Protein AF-W7M781-F1 (afdb_monomer)

Secondary structure (DSSP, 8-state):
-------GGG--S-HHHHHHHHHHHHHHHHHHHHHHHHHHHHHHHS-HHHHHHHHHHHHTT--HHHHHHHHHTSHHHHHHHHHHHHHHT-

Organism: Gibberella moniliformis (strain M3125 / FGSC 7600) (NCBI:txid334819)

Sequence (90 aa):
MNYQHVDIDDLDVPIEVAIAELVEGINNAEREIAMSLSITDFMYAAKWDDAIAILGLIRAGHSKEAVYHASKDMPDGLAHYQLLEAETCR

Foldseek 3Di:
DDDDDDDPVPDPDPPVVVVVVVVVVVVVVVVLVVLVVLLVVLLVQDDPVLVVVLVVCVVVVHDSVVSSVSSCPDPRSVVVVVVVVVVVVD

Structure (mmCIF, N/CA/C/O backbone):
data_AF-W7M781-F1
#
_entry.id   AF-W7M781-F1
#
loop_
_atom_site.group_PDB
_atom_site.id
_atom_site.type_symbol
_atom_site.label_atom_id
_atom_site.label_alt_id
_atom_site.label_comp_id
_atom_site.label_asym_id
_atom_site.label_entity_id
_atom_site.label_seq_id
_atom_site.pdbx_PDB_ins_code
_atom_site.Cartn_x
_atom_site.Cartn_y
_atom_site.Cartn_z
_atom_site.occupancy
_atom_site.B_iso_or_equiv
_atom_site.auth_seq_id
_atom_site.auth_comp_id
_atom_site.auth_asym_id
_atom_site.auth_atom_id
_atom_site.pdbx_PDB_model_num
ATOM 1 N N . MET A 1 1 ? -16.011 13.777 2.817 1.00 40.88 1 MET A N 1
ATOM 2 C CA . MET A 1 1 ? -16.489 12.693 3.696 1.00 40.88 1 MET A CA 1
ATOM 3 C C . MET A 1 1 ? -17.414 13.322 4.721 1.00 40.88 1 MET A C 1
ATOM 5 O O . MET A 1 1 ? -17.000 14.290 5.344 1.00 40.88 1 MET A O 1
ATOM 9 N N . ASN A 1 2 ? -18.653 12.845 4.834 1.00 36.50 2 ASN A N 1
ATOM 10 C CA . ASN A 1 2 ? -19.546 13.223 5.929 1.00 36.50 2 ASN A CA 1
ATOM 11 C C . ASN A 1 2 ? -19.263 12.264 7.082 1.00 36.50 2 ASN A C 1
ATOM 13 O O . ASN A 1 2 ? -19.569 11.082 6.965 1.0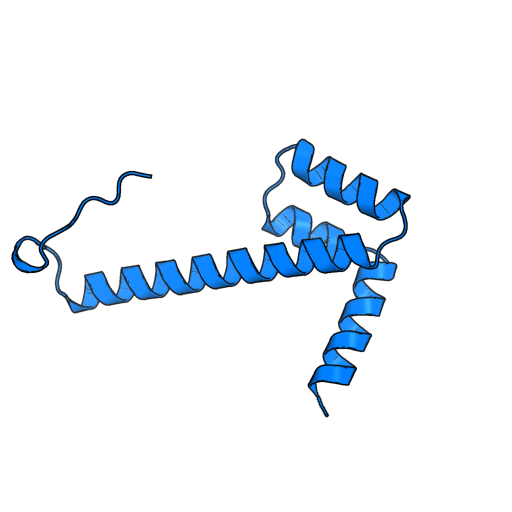0 36.50 2 ASN A O 1
ATOM 17 N N . TYR A 1 3 ? -18.657 12.757 8.156 1.00 45.62 3 TYR A N 1
ATOM 18 C CA . TYR A 1 3 ? -18.571 12.001 9.398 1.00 45.62 3 TYR A CA 1
ATOM 19 C C . TYR A 1 3 ? -19.900 12.189 10.130 1.00 45.62 3 TYR A C 1
ATOM 21 O O . TYR A 1 3 ? -20.202 13.290 10.588 1.00 45.62 3 TYR A O 1
ATOM 29 N N . GLN A 1 4 ? -20.733 11.146 10.163 1.00 60.56 4 GLN A N 1
ATOM 30 C CA . GLN A 1 4 ? -21.895 11.138 11.045 1.00 60.56 4 GLN A CA 1
ATOM 31 C C . GLN A 1 4 ? -21.393 11.045 12.483 1.00 60.56 4 GLN A C 1
ATOM 33 O O . GLN A 1 4 ? -20.655 10.126 12.831 1.00 60.56 4 GLN A O 1
ATOM 38 N N . HIS A 1 5 ? -21.778 12.025 13.294 1.00 54.62 5 HIS A N 1
ATOM 39 C CA . HIS A 1 5 ? -21.608 11.963 14.735 1.00 54.62 5 HIS A CA 1
ATOM 40 C C . HIS A 1 5 ? -22.569 10.886 15.246 1.00 54.62 5 HIS A C 1
ATOM 42 O O . HIS A 1 5 ? -23.777 11.009 15.052 1.00 54.62 5 HIS A O 1
ATOM 48 N N . VAL A 1 6 ? -22.029 9.809 15.810 1.00 59.91 6 VAL A N 1
ATOM 49 C CA . VAL A 1 6 ? -22.816 8.772 16.480 1.00 59.91 6 VAL A CA 1
ATOM 50 C C . VAL A 1 6 ? -22.688 9.042 17.972 1.00 59.91 6 VAL A C 1
ATOM 52 O O . VAL A 1 6 ? -21.567 9.083 18.485 1.00 59.91 6 VAL A O 1
ATOM 55 N N . ASP A 1 7 ? -23.810 9.298 18.639 1.00 63.34 7 ASP A N 1
ATOM 56 C CA . ASP A 1 7 ? -23.845 9.396 20.095 1.00 63.34 7 ASP A CA 1
ATOM 57 C C . ASP A 1 7 ? -23.683 7.989 20.683 1.00 63.34 7 ASP A C 1
ATOM 59 O O . ASP A 1 7 ? -24.347 7.040 20.269 1.00 63.34 7 ASP A O 1
ATOM 63 N N . ILE A 1 8 ? -22.749 7.844 21.627 1.00 59.94 8 ILE A N 1
ATOM 64 C CA . ILE A 1 8 ? -22.380 6.547 22.224 1.00 59.94 8 ILE A CA 1
ATOM 65 C C . ILE A 1 8 ? -23.575 5.914 22.959 1.00 59.94 8 ILE A C 1
ATOM 67 O O . ILE A 1 8 ? -23.662 4.692 23.049 1.00 59.94 8 ILE A O 1
ATOM 71 N N . ASP A 1 9 ? -24.514 6.743 23.420 1.00 63.94 9 ASP A N 1
ATOM 72 C CA . ASP A 1 9 ? -25.722 6.331 24.138 1.00 63.94 9 ASP A CA 1
ATOM 73 C C . ASP A 1 9 ? -26.775 5.647 23.235 1.00 63.94 9 ASP A C 1
ATOM 75 O O . ASP A 1 9 ? -27.671 4.984 23.755 1.00 63.94 9 ASP A O 1
ATOM 79 N N . ASP A 1 10 ? -26.643 5.749 21.903 1.00 65.56 10 ASP A N 1
ATOM 80 C CA . ASP A 1 10 ? -27.539 5.130 20.907 1.00 65.56 10 ASP A CA 1
ATOM 81 C C . ASP A 1 10 ? -26.971 3.821 20.308 1.00 65.56 10 ASP A C 1
ATOM 83 O O . ASP A 1 10 ? -27.543 3.242 19.378 1.00 65.56 10 ASP A O 1
ATOM 87 N N . LEU A 1 11 ? -25.826 3.336 20.805 1.00 60.75 11 LEU A N 1
ATOM 88 C CA . LEU A 1 11 ? -25.225 2.084 20.345 1.00 60.75 11 LEU A CA 1
ATOM 89 C C . LEU A 1 11 ? -25.942 0.878 20.969 1.00 60.75 11 LEU A C 1
ATOM 91 O O . LEU A 1 11 ? -25.721 0.531 22.125 1.00 60.75 11 LEU A O 1
ATOM 95 N N . ASP A 1 12 ? -26.709 0.150 20.155 1.00 71.44 12 ASP A N 1
ATOM 96 C CA . ASP A 1 12 ? -27.273 -1.179 20.479 1.00 71.44 12 ASP A CA 1
ATOM 97 C C . ASP A 1 12 ? -26.196 -2.296 20.553 1.00 71.44 12 ASP A C 1
ATOM 99 O O . ASP A 1 12 ? -26.491 -3.494 20.556 1.00 71.44 12 ASP A O 1
ATOM 103 N N . VAL A 1 13 ? -24.918 -1.911 20.587 1.00 69.56 13 VAL A N 1
ATOM 104 C CA . VAL A 1 13 ? -23.743 -2.783 20.547 1.00 69.56 13 VAL A CA 1
ATOM 105 C C . VAL A 1 13 ? -22.959 -2.589 21.848 1.00 69.56 13 VAL A C 1
ATOM 107 O O . VAL A 1 13 ? -22.687 -1.445 22.214 1.00 69.56 13 VAL A O 1
ATOM 110 N N . PRO A 1 14 ? -22.561 -3.669 22.553 1.00 86.00 14 PRO A N 1
ATOM 111 C CA . PRO A 1 14 ? -21.727 -3.548 23.745 1.00 86.00 14 PRO A CA 1
ATOM 112 C C . PRO A 1 14 ? -20.480 -2.706 23.456 1.00 86.00 14 PRO A C 1
ATOM 114 O O . PRO A 1 14 ? -19.827 -2.902 22.428 1.00 86.00 14 PRO A O 1
ATOM 117 N N . ILE A 1 15 ? -20.135 -1.788 24.361 1.00 83.06 15 ILE A N 1
ATOM 118 C CA . ILE A 1 15 ? -19.014 -0.848 24.190 1.00 83.06 15 ILE A CA 1
ATOM 119 C C . ILE A 1 15 ? -17.715 -1.594 23.853 1.00 83.06 15 ILE A C 1
ATOM 121 O O . ILE A 1 15 ? -16.933 -1.137 23.024 1.00 83.06 15 ILE A O 1
ATOM 125 N N . GLU A 1 16 ? -17.498 -2.773 24.437 1.00 86.00 16 GLU A N 1
ATOM 126 C CA . GLU A 1 16 ? -16.332 -3.614 24.167 1.00 86.00 16 GLU A CA 1
ATOM 127 C C . GLU A 1 16 ? -16.260 -4.073 22.705 1.00 86.00 16 GLU A C 1
ATOM 129 O O . GLU A 1 16 ? -15.174 -4.121 22.128 1.00 86.00 16 GLU A O 1
ATOM 134 N N . VAL A 1 17 ? -17.407 -4.387 22.096 1.00 85.50 17 VAL A N 1
ATOM 135 C CA . VAL A 1 17 ? -17.497 -4.796 20.688 1.00 85.50 17 VAL A CA 1
ATOM 136 C C . VAL A 1 17 ? -17.222 -3.597 19.782 1.00 85.50 17 VAL A C 1
ATOM 138 O O . VAL A 1 17 ? -16.403 -3.704 18.874 1.00 85.50 17 VAL A O 1
ATOM 141 N N . ALA A 1 18 ? -17.804 -2.433 20.085 1.00 86.31 18 ALA A N 1
ATOM 142 C CA . ALA A 1 18 ? -17.544 -1.202 19.336 1.00 86.31 18 ALA A CA 1
ATOM 143 C C . ALA A 1 18 ? -16.061 -0.778 19.399 1.00 86.31 18 ALA A C 1
ATOM 145 O O . ALA A 1 18 ? -15.478 -0.365 18.395 1.00 86.31 18 ALA A O 1
ATOM 146 N N . ILE A 1 19 ? -15.415 -0.920 20.564 1.00 90.06 19 ILE A N 1
ATOM 147 C CA . ILE A 1 19 ? -13.974 -0.667 20.720 1.00 90.06 19 ILE A CA 1
ATOM 148 C C . ILE A 1 19 ? -13.152 -1.664 19.897 1.00 90.06 19 ILE A C 1
ATOM 150 O O . ILE A 1 19 ? -12.187 -1.257 19.252 1.00 90.06 19 ILE A O 1
ATOM 154 N N . ALA A 1 20 ? -13.510 -2.951 19.898 1.00 90.62 20 ALA A N 1
ATOM 155 C CA . ALA A 1 20 ? -12.789 -3.966 19.132 1.00 90.62 20 ALA A CA 1
ATOM 156 C C . ALA A 1 20 ? -12.836 -3.689 17.618 1.00 90.62 20 ALA A C 1
ATOM 158 O O . ALA A 1 20 ? -11.793 -3.731 16.965 1.00 90.62 20 ALA A O 1
ATOM 159 N N . GLU A 1 21 ? -14.006 -3.331 17.082 1.00 91.56 21 GLU A N 1
ATOM 160 C CA . GLU A 1 21 ? -14.172 -2.946 15.673 1.00 91.56 21 GLU A CA 1
ATOM 161 C C . GLU A 1 21 ? -13.355 -1.694 15.322 1.00 91.56 21 GLU A C 1
ATOM 163 O O . GLU A 1 21 ? -12.701 -1.642 14.277 1.00 91.56 21 GLU A O 1
ATOM 168 N N . LEU A 1 22 ? -13.329 -0.695 16.213 1.00 92.88 22 LEU A N 1
ATOM 169 C CA . LEU A 1 22 ? -12.510 0.502 16.024 1.00 92.88 22 LEU A CA 1
ATOM 170 C C . LEU A 1 22 ? -11.014 0.166 15.988 1.00 92.88 22 LEU A C 1
ATOM 172 O O . LEU A 1 22 ? -10.296 0.657 15.118 1.00 92.88 22 LEU A O 1
ATOM 176 N N . VAL A 1 23 ? -10.539 -0.672 16.912 1.00 94.94 23 VAL A N 1
ATOM 177 C CA . VAL A 1 23 ? -9.137 -1.112 16.959 1.00 94.94 23 VAL A CA 1
ATOM 178 C C . VAL A 1 23 ? -8.765 -1.881 15.691 1.00 94.94 23 VAL A C 1
ATOM 180 O O . VAL A 1 23 ? -7.704 -1.635 15.120 1.00 94.94 23 VAL A O 1
ATOM 183 N N . GLU A 1 24 ? -9.632 -2.770 15.206 1.00 95.44 24 GLU A N 1
ATOM 184 C CA . GLU A 1 24 ? -9.417 -3.470 13.937 1.00 95.44 24 GLU A CA 1
ATOM 185 C C . GLU A 1 24 ? -9.345 -2.493 12.755 1.00 95.44 24 GLU A C 1
ATOM 187 O O . GLU A 1 24 ? -8.437 -2.586 11.925 1.00 95.44 24 GLU A O 1
ATOM 192 N N . GLY A 1 25 ? -10.250 -1.512 12.705 1.00 95.31 25 GLY A N 1
ATOM 193 C CA . GLY A 1 25 ? -10.240 -0.456 11.696 1.00 95.31 25 GLY A CA 1
ATOM 194 C C . GLY A 1 25 ? -8.945 0.363 11.704 1.00 95.31 25 GLY A C 1
ATOM 195 O O . GLY A 1 25 ? -8.374 0.612 10.640 1.00 95.31 25 GLY A O 1
ATOM 196 N N . ILE A 1 26 ? -8.448 0.729 12.890 1.00 95.88 26 ILE A N 1
ATOM 197 C CA . ILE A 1 26 ? -7.171 1.439 13.057 1.00 95.88 26 ILE A CA 1
ATOM 198 C C . ILE A 1 26 ? -6.011 0.572 12.561 1.00 95.88 26 ILE A C 1
ATOM 200 O O . ILE A 1 26 ? -5.243 1.032 11.722 1.00 95.88 26 ILE A O 1
ATOM 204 N N . ASN A 1 27 ? -5.926 -0.691 12.987 1.00 95.75 27 ASN A N 1
ATOM 205 C CA . ASN A 1 27 ? -4.863 -1.606 12.557 1.00 95.75 27 ASN A CA 1
ATOM 206 C C . ASN A 1 27 ? -4.850 -1.798 11.029 1.00 95.75 27 ASN A C 1
ATOM 208 O O . ASN A 1 27 ? -3.790 -1.832 10.399 1.00 95.75 27 ASN A O 1
ATOM 212 N N . ASN A 1 28 ? -6.030 -1.900 10.409 1.00 94.69 28 ASN A N 1
ATOM 213 C CA . ASN A 1 28 ? -6.153 -1.999 8.956 1.00 94.69 28 ASN A CA 1
ATOM 214 C C . ASN A 1 28 ? -5.690 -0.712 8.258 1.00 94.69 28 ASN A C 1
ATOM 216 O O . ASN A 1 28 ? -4.939 -0.783 7.282 1.00 94.69 28 ASN A O 1
ATOM 220 N N . ALA A 1 29 ? -6.075 0.459 8.776 1.00 94.19 29 ALA A N 1
ATOM 221 C CA . ALA A 1 29 ? -5.632 1.746 8.249 1.00 94.19 29 ALA A CA 1
ATOM 222 C C . ALA A 1 29 ? -4.112 1.936 8.387 1.00 94.19 29 ALA A C 1
ATOM 224 O O . ALA A 1 29 ? -3.458 2.358 7.434 1.00 94.19 29 ALA A O 1
ATOM 225 N N . GLU A 1 30 ? -3.532 1.572 9.532 1.00 96.00 30 GLU A N 1
ATOM 226 C CA . GLU A 1 30 ? -2.085 1.605 9.761 1.00 96.00 30 GLU A CA 1
ATOM 227 C C . GLU A 1 30 ? -1.342 0.723 8.754 1.00 96.00 30 GLU A C 1
ATOM 229 O O . GLU A 1 30 ? -0.391 1.178 8.114 1.00 96.00 30 GLU A O 1
ATOM 234 N N . ARG A 1 31 ? -1.818 -0.510 8.533 1.00 94.56 31 ARG A N 1
ATOM 235 C CA . ARG A 1 31 ? -1.249 -1.423 7.533 1.00 94.56 31 ARG A CA 1
ATOM 236 C C . ARG A 1 31 ? -1.311 -0.830 6.127 1.00 94.56 31 ARG A C 1
ATOM 238 O O . ARG A 1 31 ? -0.341 -0.892 5.372 1.00 94.56 31 ARG A O 1
ATOM 245 N N . GLU A 1 32 ? -2.446 -0.243 5.765 1.00 94.44 32 GLU A N 1
ATOM 246 C CA . GLU A 1 32 ? -2.627 0.408 4.471 1.00 94.44 32 GLU A CA 1
ATOM 247 C C . GLU A 1 32 ? -1.717 1.626 4.271 1.00 94.44 32 GLU A C 1
ATOM 249 O O . GLU A 1 32 ? -1.210 1.845 3.164 1.00 94.44 32 GLU A O 1
ATOM 254 N N . ILE A 1 33 ? -1.509 2.426 5.316 1.00 94.12 33 ILE A N 1
ATOM 255 C CA . ILE A 1 33 ? -0.597 3.572 5.286 1.00 94.12 33 ILE A CA 1
ATOM 256 C C . ILE A 1 33 ? 0.838 3.073 5.126 1.00 94.12 33 ILE A C 1
ATOM 258 O O . ILE A 1 33 ? 1.543 3.546 4.236 1.00 94.12 33 ILE A O 1
ATOM 262 N N . ALA A 1 34 ? 1.242 2.069 5.906 1.00 92.81 34 ALA A N 1
ATOM 263 C CA . ALA A 1 34 ? 2.579 1.490 5.843 1.00 92.81 34 ALA A CA 1
ATOM 264 C C . ALA A 1 34 ? 2.914 0.971 4.434 1.00 92.81 34 ALA A C 1
ATOM 266 O O . ALA A 1 34 ? 3.976 1.288 3.896 1.00 92.81 34 ALA A O 1
ATOM 267 N N . MET A 1 35 ? 1.992 0.251 3.784 1.00 93.75 35 MET A N 1
ATOM 268 C CA . MET A 1 35 ? 2.181 -0.193 2.395 1.00 93.75 35 MET A CA 1
ATOM 269 C C . MET A 1 35 ? 2.280 0.974 1.409 1.00 93.75 35 MET A C 1
ATOM 271 O O . MET A 1 35 ? 3.079 0.922 0.479 1.00 93.75 35 MET A O 1
ATOM 275 N N . SER A 1 36 ? 1.496 2.037 1.602 1.00 93.75 36 SER A N 1
ATOM 276 C CA . SER A 1 36 ? 1.532 3.209 0.713 1.00 93.75 36 SER A CA 1
ATOM 277 C C . SER A 1 36 ? 2.865 3.956 0.815 1.00 93.75 36 SER A C 1
ATOM 279 O O . SER A 1 36 ? 3.430 4.351 -0.206 1.00 93.75 36 SER A O 1
ATOM 281 N N . LEU A 1 37 ? 3.388 4.107 2.036 1.00 92.44 37 LEU A N 1
ATOM 282 C CA . LEU A 1 37 ? 4.715 4.679 2.277 1.00 92.44 37 LEU A CA 1
ATOM 283 C C . LEU A 1 37 ? 5.796 3.821 1.621 1.00 92.44 37 LEU A C 1
ATOM 285 O O . LEU A 1 37 ? 6.575 4.321 0.823 1.00 92.44 37 LEU A O 1
ATOM 289 N N . SER A 1 38 ? 5.730 2.509 1.829 1.00 91.50 38 SER A N 1
ATOM 290 C CA . SER A 1 38 ? 6.649 1.544 1.224 1.00 91.50 38 SER A CA 1
ATOM 291 C C . SER A 1 38 ? 6.683 1.624 -0.307 1.00 91.50 38 SER A C 1
ATOM 293 O O . SER A 1 38 ? 7.749 1.661 -0.911 1.00 91.50 38 SER A O 1
ATOM 295 N N . ILE A 1 39 ? 5.514 1.684 -0.957 1.00 91.69 39 ILE A N 1
ATOM 296 C CA . ILE A 1 39 ? 5.407 1.857 -2.417 1.00 91.69 39 ILE A CA 1
ATOM 297 C C . ILE A 1 39 ? 6.056 3.169 -2.861 1.00 91.69 39 ILE A C 1
ATOM 299 O O . ILE A 1 39 ? 6.728 3.202 -3.890 1.00 91.69 39 ILE A O 1
ATOM 303 N N . THR A 1 40 ? 5.877 4.234 -2.081 1.00 90.62 40 THR A N 1
ATOM 304 C CA . THR A 1 40 ? 6.489 5.538 -2.359 1.00 90.62 40 THR A CA 1
ATOM 305 C C . THR A 1 40 ? 8.011 5.464 -2.252 1.00 90.62 40 THR A C 1
ATOM 307 O O . THR A 1 40 ? 8.699 5.945 -3.150 1.00 90.62 40 THR A O 1
ATOM 310 N N . ASP A 1 41 ? 8.536 4.800 -1.223 1.00 87.81 41 ASP A N 1
ATOM 311 C CA . ASP A 1 41 ? 9.975 4.605 -1.031 1.00 87.81 41 ASP A CA 1
ATOM 312 C C . ASP A 1 41 ? 10.579 3.756 -2.155 1.00 87.81 41 ASP A C 1
ATOM 314 O O . ASP A 1 41 ? 11.623 4.108 -2.707 1.00 87.81 41 ASP A O 1
ATOM 318 N N . PHE A 1 42 ? 9.886 2.691 -2.579 1.00 88.25 42 PHE A N 1
ATOM 319 C CA . PHE A 1 42 ? 10.281 1.907 -3.749 1.00 88.25 42 PHE A CA 1
ATOM 320 C C . PHE A 1 42 ? 10.355 2.772 -5.004 1.00 88.25 42 PHE A C 1
ATOM 322 O O . PHE A 1 42 ? 11.351 2.722 -5.714 1.00 88.25 42 PHE A O 1
ATOM 329 N N . MET A 1 43 ? 9.340 3.596 -5.269 1.00 88.19 43 MET A N 1
ATOM 330 C CA . MET A 1 43 ? 9.342 4.492 -6.427 1.00 88.19 43 MET A CA 1
ATOM 331 C C . MET A 1 43 ? 10.450 5.547 -6.359 1.00 88.19 43 MET A C 1
ATOM 333 O O . MET A 1 43 ? 11.000 5.907 -7.396 1.00 88.19 43 MET A O 1
ATOM 337 N N . TYR A 1 44 ? 10.764 6.050 -5.164 1.00 86.12 44 TYR A N 1
ATOM 338 C CA . TYR A 1 44 ? 11.821 7.037 -4.965 1.00 86.12 44 TYR A CA 1
ATOM 339 C C . TYR A 1 44 ? 13.214 6.439 -5.196 1.00 86.12 44 TYR A C 1
ATOM 341 O O . TYR A 1 44 ? 14.070 7.087 -5.797 1.00 86.12 44 TYR A O 1
ATOM 349 N N . ALA A 1 45 ? 13.436 5.204 -4.741 1.00 83.75 45 ALA A N 1
ATOM 350 C CA . ALA A 1 45 ? 14.714 4.510 -4.883 1.00 83.75 45 ALA A CA 1
ATOM 351 C C . ALA A 1 45 ? 14.888 3.814 -6.248 1.00 83.75 45 ALA A C 1
ATOM 353 O O . ALA A 1 45 ? 16.013 3.501 -6.642 1.00 83.75 45 ALA A O 1
ATOM 354 N N . ALA A 1 46 ? 13.792 3.553 -6.962 1.00 84.19 46 ALA A N 1
ATOM 355 C CA . ALA A 1 46 ? 13.780 2.817 -8.219 1.00 84.19 46 ALA A CA 1
ATOM 356 C C . ALA A 1 46 ? 14.436 3.575 -9.382 1.00 84.19 46 ALA A C 1
ATOM 358 O O . ALA A 1 46 ? 14.392 4.804 -9.490 1.00 84.19 46 ALA A O 1
ATOM 359 N N . LYS A 1 47 ? 14.962 2.809 -10.346 1.00 86.38 47 LYS A N 1
ATOM 360 C CA . LYS A 1 47 ? 15.229 3.334 -11.689 1.00 86.38 47 LYS A CA 1
ATOM 361 C C . LYS A 1 47 ? 13.923 3.783 -12.345 1.00 86.38 47 LYS A C 1
ATOM 363 O O . LYS A 1 47 ? 12.843 3.282 -12.040 1.00 86.38 47 LYS A O 1
ATOM 368 N N . TRP A 1 48 ? 14.042 4.697 -13.305 1.00 86.81 48 TRP A N 1
ATOM 369 C CA . TRP A 1 48 ? 12.891 5.285 -13.992 1.00 86.81 48 TRP A CA 1
ATOM 370 C C . TRP A 1 48 ? 11.921 4.239 -14.566 1.00 86.81 48 TRP A C 1
ATOM 372 O O . TRP A 1 48 ? 10.717 4.360 -14.364 1.00 86.81 48 TRP A O 1
ATOM 382 N N . ASP A 1 49 ? 12.428 3.190 -15.219 1.00 88.38 49 ASP A N 1
ATOM 383 C CA . ASP A 1 49 ? 11.584 2.156 -15.835 1.00 88.38 49 ASP A CA 1
ATOM 384 C C . ASP A 1 49 ? 10.778 1.355 -14.797 1.00 88.38 49 ASP A C 1
ATOM 386 O O . ASP A 1 49 ? 9.596 1.075 -15.012 1.00 88.38 49 ASP A O 1
ATOM 390 N N . ASP A 1 50 ? 11.376 1.065 -13.641 1.00 89.31 50 ASP A N 1
ATOM 391 C CA . ASP A 1 50 ? 10.719 0.362 -12.536 1.00 89.31 50 ASP A CA 1
ATOM 392 C C . ASP A 1 50 ? 9.649 1.253 -11.885 1.00 89.31 50 ASP A C 1
ATOM 394 O O . ASP A 1 50 ? 8.518 0.817 -11.666 1.00 89.31 50 ASP A O 1
ATOM 398 N N . ALA A 1 51 ? 9.941 2.541 -11.673 1.00 89.94 51 ALA A N 1
ATOM 399 C CA . ALA A 1 51 ? 8.953 3.502 -11.179 1.00 89.94 51 ALA A CA 1
ATOM 400 C C . ALA A 1 51 ? 7.752 3.641 -12.137 1.00 89.94 51 ALA A C 1
ATOM 402 O O . ALA A 1 51 ? 6.600 3.716 -11.697 1.00 89.94 51 ALA A O 1
ATOM 403 N N . ILE A 1 52 ? 7.998 3.624 -13.452 1.00 93.38 52 ILE A N 1
ATOM 404 C CA . ILE A 1 52 ? 6.942 3.616 -14.472 1.00 93.38 52 ILE A CA 1
ATOM 405 C C . ILE A 1 52 ? 6.128 2.318 -14.423 1.00 93.38 52 ILE A C 1
ATOM 407 O O . ILE A 1 52 ? 4.902 2.374 -14.546 1.00 93.38 52 ILE A O 1
ATOM 411 N N . ALA A 1 53 ? 6.760 1.164 -14.196 1.00 92.19 53 ALA A N 1
ATOM 412 C CA . ALA A 1 53 ? 6.054 -0.105 -14.032 1.00 92.19 53 ALA A CA 1
ATOM 413 C C . ALA A 1 53 ? 5.131 -0.090 -12.799 1.00 92.19 53 ALA A C 1
ATOM 415 O O . ALA A 1 53 ? 3.960 -0.462 -12.910 1.00 92.19 53 ALA A O 1
ATOM 416 N N . ILE A 1 54 ? 5.609 0.423 -11.659 1.00 93.00 54 ILE A N 1
ATOM 417 C CA . ILE A 1 54 ? 4.807 0.585 -10.433 1.00 93.00 54 ILE A CA 1
ATOM 418 C C . ILE A 1 54 ? 3.599 1.497 -10.695 1.00 93.00 54 ILE A C 1
ATOM 420 O O . ILE A 1 54 ? 2.461 1.136 -10.381 1.00 93.00 54 ILE A O 1
ATOM 424 N N . LEU A 1 55 ? 3.811 2.649 -11.340 1.00 95.00 55 LEU A N 1
ATOM 425 C CA . LEU A 1 55 ? 2.725 3.551 -11.745 1.00 95.00 55 LEU A CA 1
ATOM 426 C C . LEU A 1 55 ? 1.727 2.876 -12.693 1.00 95.00 55 LEU A C 1
ATOM 428 O O . LEU A 1 55 ? 0.524 3.133 -12.607 1.00 95.00 55 LEU A O 1
ATOM 432 N N . GLY A 1 56 ? 2.207 2.001 -13.578 1.00 96.38 56 GLY A N 1
ATOM 433 C CA . GLY A 1 56 ? 1.377 1.180 -14.452 1.00 96.38 56 GLY A CA 1
ATOM 434 C C . GLY A 1 56 ? 0.418 0.284 -13.668 1.00 96.38 56 GLY A C 1
ATOM 435 O O . GLY A 1 56 ? -0.772 0.253 -13.982 1.00 96.38 56 GLY A O 1
ATOM 436 N N . LEU A 1 57 ? 0.901 -0.372 -12.608 1.00 95.69 57 LEU A N 1
ATOM 437 C CA . LEU A 1 57 ? 0.072 -1.225 -11.749 1.00 95.69 57 LEU A CA 1
ATOM 438 C C . LEU A 1 57 ? -0.994 -0.413 -10.999 1.00 95.69 57 LEU A C 1
ATOM 440 O O . LEU A 1 57 ? -2.164 -0.801 -10.965 1.00 95.69 57 LEU A O 1
ATOM 444 N N . ILE A 1 58 ? -0.612 0.747 -10.458 1.00 95.44 58 ILE A N 1
ATOM 445 C CA . ILE A 1 58 ? -1.542 1.664 -9.781 1.00 95.44 58 ILE A CA 1
ATOM 446 C C . ILE A 1 58 ? -2.631 2.126 -10.756 1.00 95.44 58 ILE A C 1
ATOM 448 O O . ILE A 1 58 ? -3.820 2.081 -10.444 1.00 95.44 58 ILE A O 1
ATOM 452 N N . ARG A 1 59 ? -2.244 2.530 -11.971 1.00 96.75 59 ARG A N 1
ATOM 453 C CA . ARG A 1 59 ? -3.180 3.012 -12.996 1.00 96.75 59 ARG A CA 1
ATOM 454 C C . ARG A 1 59 ? -4.113 1.916 -13.513 1.00 96.75 59 ARG A C 1
ATOM 456 O O . ARG A 1 59 ? -5.241 2.220 -13.890 1.00 96.75 59 ARG A O 1
ATOM 463 N N . ALA A 1 60 ? -3.659 0.665 -13.527 1.00 96.62 60 ALA A N 1
ATOM 464 C CA . ALA A 1 60 ? -4.480 -0.494 -13.865 1.00 96.62 60 ALA A CA 1
ATOM 465 C C . ALA A 1 60 ? -5.471 -0.883 -12.749 1.00 96.62 60 ALA A C 1
ATOM 467 O O . ALA A 1 60 ? -6.316 -1.750 -12.967 1.00 96.62 60 ALA A O 1
ATOM 468 N N . GLY A 1 61 ? -5.409 -0.232 -11.581 1.00 95.75 61 GLY A N 1
ATOM 469 C CA . GLY A 1 61 ? -6.339 -0.458 -10.477 1.00 95.75 61 GLY A CA 1
ATOM 470 C C . GLY A 1 61 ? -6.044 -1.724 -9.676 1.00 95.75 61 GLY A C 1
ATOM 471 O O . GLY A 1 61 ? -6.955 -2.279 -9.063 1.00 95.75 61 GLY A O 1
ATOM 472 N N . HIS A 1 62 ? -4.795 -2.203 -9.683 1.00 95.81 62 HIS A N 1
ATOM 473 C CA . HIS A 1 62 ? -4.395 -3.300 -8.804 1.00 95.81 62 HIS A CA 1
ATOM 474 C C . HIS A 1 62 ? -4.545 -2.907 -7.330 1.00 95.81 62 HIS A C 1
ATOM 476 O O . HIS A 1 62 ? -4.416 -1.736 -6.965 1.00 95.81 62 HIS A O 1
ATOM 482 N N . SER A 1 63 ? -4.807 -3.900 -6.474 1.00 95.31 63 SER A N 1
ATOM 483 C CA . SER A 1 63 ? -4.883 -3.663 -5.034 1.00 95.31 63 SER A CA 1
ATOM 484 C C . SER A 1 63 ? -3.544 -3.172 -4.491 1.00 95.31 63 SER A C 1
ATOM 486 O O . SER A 1 63 ? -2.476 -3.484 -5.022 1.00 95.31 63 SER A O 1
ATOM 488 N N . LYS A 1 64 ? -3.605 -2.427 -3.391 1.00 93.06 64 LYS A N 1
ATOM 489 C CA . LYS A 1 64 ? -2.424 -1.877 -2.728 1.00 93.06 64 LYS A CA 1
ATOM 490 C C . LYS A 1 64 ? -1.451 -2.975 -2.304 1.00 93.06 64 LYS A C 1
ATOM 492 O O . LYS A 1 64 ? -0.258 -2.841 -2.547 1.00 93.06 64 LYS A O 1
ATOM 497 N N . GLU A 1 6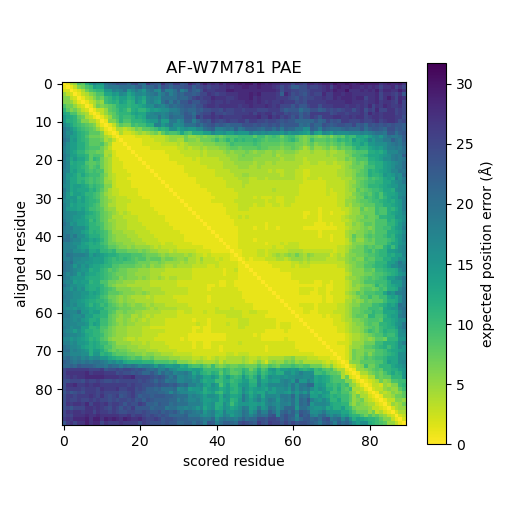5 ? -1.956 -4.079 -1.755 1.00 94.62 65 GLU A N 1
ATOM 498 C CA . GLU A 1 65 ? -1.157 -5.259 -1.419 1.00 94.62 65 GLU A CA 1
ATOM 499 C C . GLU A 1 65 ? -0.428 -5.820 -2.649 1.00 94.62 65 GLU A C 1
ATOM 501 O O . GLU A 1 65 ? 0.763 -6.119 -2.580 1.00 94.62 65 GLU A O 1
ATOM 506 N N . ALA A 1 66 ? -1.116 -5.935 -3.792 1.00 94.50 66 ALA A N 1
ATOM 507 C CA . ALA A 1 66 ? -0.514 -6.460 -5.015 1.00 94.50 66 ALA A CA 1
ATOM 508 C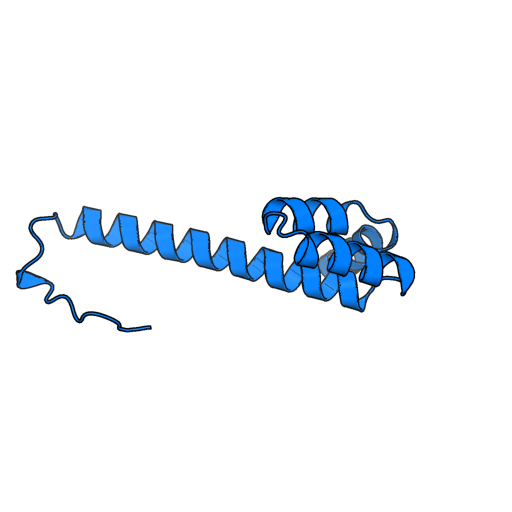 C . ALA A 1 66 ? 0.594 -5.538 -5.542 1.00 94.50 66 ALA A C 1
ATOM 510 O O . ALA A 1 66 ? 1.659 -6.021 -5.922 1.00 94.50 66 ALA A O 1
ATOM 511 N N . VAL A 1 67 ? 0.366 -4.219 -5.521 1.00 95.06 67 VAL A N 1
ATOM 512 C CA . VAL A 1 67 ? 1.385 -3.228 -5.894 1.00 95.06 67 VAL A CA 1
ATOM 513 C C . VAL A 1 67 ? 2.573 -3.300 -4.933 1.00 95.06 67 VAL A C 1
ATOM 515 O O . VAL A 1 67 ? 3.705 -3.372 -5.392 1.00 95.06 67 VAL A O 1
ATOM 518 N N . TYR A 1 68 ? 2.339 -3.350 -3.618 1.00 93.44 68 TYR A N 1
ATOM 519 C CA . TYR A 1 68 ? 3.399 -3.449 -2.610 1.00 93.44 68 TYR A CA 1
ATOM 520 C C . TYR A 1 68 ? 4.300 -4.668 -2.835 1.00 93.44 68 TYR A C 1
ATOM 522 O O . TYR A 1 68 ? 5.520 -4.524 -2.868 1.00 93.44 68 TYR A O 1
ATOM 530 N N . HIS A 1 69 ? 3.716 -5.854 -3.026 1.00 91.69 69 HIS A N 1
ATOM 531 C CA . HIS A 1 69 ? 4.491 -7.072 -3.259 1.00 91.69 69 HIS A CA 1
ATOM 532 C C . HIS A 1 69 ? 5.262 -7.021 -4.579 1.00 91.69 69 HIS A C 1
ATOM 534 O O . HIS A 1 69 ? 6.450 -7.331 -4.595 1.00 91.69 69 HIS A O 1
ATOM 540 N N . ALA A 1 70 ? 4.629 -6.550 -5.658 1.00 90.81 70 ALA A N 1
ATOM 541 C CA . ALA A 1 70 ? 5.303 -6.393 -6.942 1.00 90.81 70 ALA A CA 1
ATOM 542 C C . ALA A 1 70 ? 6.490 -5.421 -6.857 1.00 90.81 70 ALA A C 1
ATOM 544 O O . ALA A 1 70 ? 7.545 -5.716 -7.407 1.00 90.81 70 ALA A O 1
ATOM 545 N N . SER A 1 71 ? 6.340 -4.297 -6.149 1.00 90.38 71 SER A N 1
ATOM 546 C CA . SER A 1 71 ? 7.414 -3.319 -5.942 1.00 90.38 71 SER A CA 1
ATOM 547 C C . SER A 1 71 ? 8.533 -3.850 -5.042 1.00 90.38 71 SER A C 1
ATOM 549 O O . SER A 1 71 ? 9.706 -3.596 -5.304 1.00 90.38 71 SER A O 1
ATOM 551 N N . LYS A 1 72 ? 8.188 -4.608 -3.994 1.00 86.94 72 LYS A N 1
ATOM 552 C CA . LYS A 1 72 ? 9.151 -5.211 -3.060 1.00 86.94 72 LYS A CA 1
ATOM 553 C C . LYS A 1 72 ? 10.075 -6.216 -3.735 1.00 86.94 72 LYS A C 1
ATOM 555 O O . LYS A 1 72 ? 11.255 -6.279 -3.398 1.00 86.94 72 LYS A O 1
ATOM 560 N N . ASP A 1 73 ? 9.537 -6.978 -4.677 1.00 85.12 73 ASP A N 1
ATOM 561 C CA . ASP A 1 73 ? 10.282 -8.008 -5.398 1.00 85.12 73 ASP A CA 1
ATOM 562 C C . ASP A 1 73 ? 11.143 -7.424 -6.538 1.00 85.12 73 ASP A C 1
ATOM 564 O O . ASP A 1 73 ? 11.882 -8.161 -7.198 1.00 85.12 73 ASP A O 1
ATOM 568 N N . MET A 1 74 ? 11.092 -6.102 -6.771 1.00 83.06 74 MET A N 1
ATOM 569 C CA . MET A 1 74 ? 11.976 -5.437 -7.728 1.00 83.06 74 MET A CA 1
ATOM 570 C C . MET A 1 74 ? 13.419 -5.360 -7.191 1.00 83.06 74 MET A C 1
ATOM 572 O O . MET A 1 74 ? 13.623 -5.112 -5.998 1.00 83.06 74 MET A O 1
ATOM 576 N N . PRO A 1 75 ? 14.441 -5.509 -8.059 1.00 68.81 75 PRO A N 1
ATOM 577 C CA . PRO A 1 75 ? 15.843 -5.617 -7.644 1.00 68.81 75 PRO A CA 1
ATOM 578 C C . PRO A 1 75 ? 16.343 -4.463 -6.763 1.00 68.81 75 PRO A C 1
ATOM 580 O O . PRO A 1 75 ? 17.066 -4.697 -5.795 1.00 68.81 75 PRO A O 1
ATOM 583 N N . ASP A 1 76 ? 15.936 -3.229 -7.071 1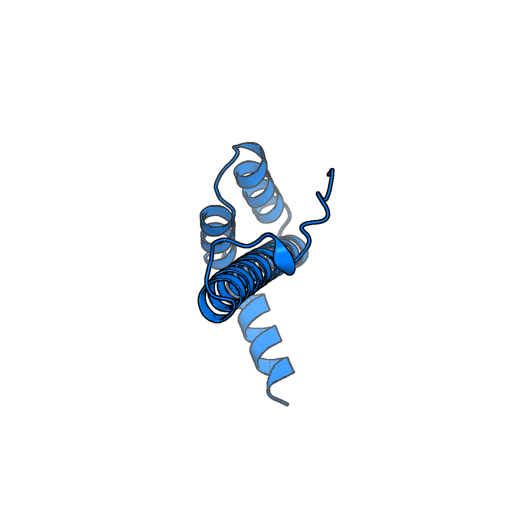.00 65.12 76 ASP A N 1
ATOM 584 C CA . ASP A 1 76 ? 16.370 -2.032 -6.341 1.00 65.12 76 ASP A CA 1
ATOM 585 C C . ASP A 1 76 ? 15.491 -1.746 -5.106 1.00 65.12 76 ASP A C 1
ATOM 587 O O . ASP A 1 76 ? 15.954 -1.130 -4.143 1.00 65.12 76 ASP A O 1
ATOM 591 N N . GLY A 1 77 ? 14.253 -2.259 -5.075 1.00 59.16 77 GLY A N 1
ATOM 592 C CA . GLY A 1 77 ? 13.380 -2.157 -3.904 1.00 59.16 77 GLY A CA 1
ATOM 593 C C . GLY A 1 77 ? 13.920 -2.952 -2.713 1.00 59.16 77 GLY A C 1
ATOM 594 O O . GLY A 1 77 ? 13.910 -2.472 -1.577 1.00 59.16 77 GLY A O 1
ATOM 595 N N . LEU A 1 78 ? 14.495 -4.129 -2.979 1.00 57.06 78 LEU A N 1
ATOM 596 C CA . LEU A 1 78 ? 15.117 -4.977 -1.960 1.00 57.06 78 LEU A CA 1
ATOM 597 C C . LEU A 1 78 ? 16.382 -4.339 -1.350 1.00 57.06 78 LEU A C 1
ATOM 599 O O . LEU A 1 78 ? 16.625 -4.471 -0.149 1.00 57.06 78 LEU A O 1
ATOM 603 N N . ALA A 1 79 ? 17.174 -3.627 -2.160 1.00 58.44 79 ALA A N 1
ATOM 604 C CA . ALA A 1 79 ? 18.415 -2.987 -1.722 1.00 58.44 79 ALA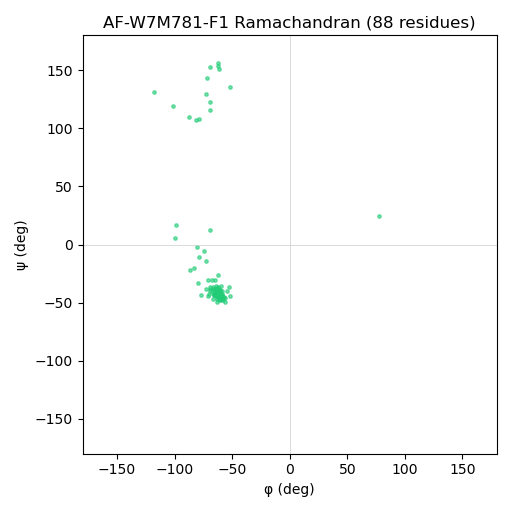 A CA 1
ATOM 605 C C . ALA A 1 79 ? 18.163 -1.797 -0.780 1.00 58.44 79 ALA A C 1
ATOM 607 O O . ALA A 1 79 ? 18.909 -1.606 0.180 1.00 58.44 79 ALA A O 1
ATOM 608 N N . HIS A 1 80 ? 17.098 -1.020 -1.008 1.00 56.12 80 HIS A N 1
ATOM 609 C CA . HIS A 1 80 ? 16.754 0.107 -0.138 1.00 56.12 80 HIS A CA 1
ATOM 610 C C . HIS A 1 80 ? 16.194 -0.350 1.218 1.00 56.12 80 HIS A C 1
ATOM 612 O O . HIS A 1 80 ? 16.576 0.199 2.250 1.00 56.12 80 HIS A O 1
ATOM 618 N N . TYR A 1 81 ? 15.380 -1.414 1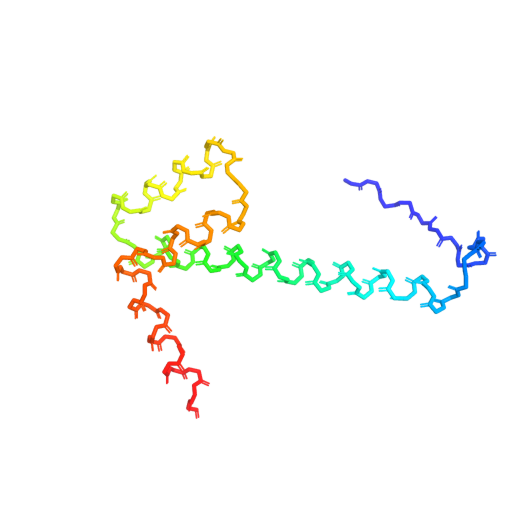.244 1.00 55.59 81 TYR A N 1
ATOM 619 C CA . TYR A 1 81 ? 14.874 -1.991 2.497 1.00 55.59 81 TYR A CA 1
ATOM 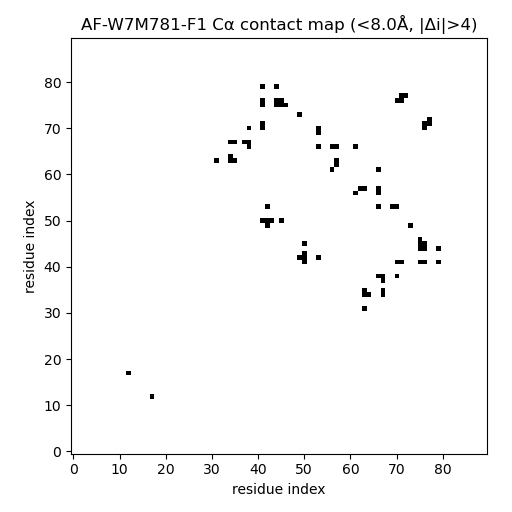620 C C . TYR A 1 81 ? 15.981 -2.526 3.400 1.00 55.59 81 TYR A C 1
ATOM 622 O O . TYR A 1 81 ? 15.969 -2.277 4.601 1.00 55.59 81 TYR A O 1
ATOM 630 N N . GLN A 1 82 ? 16.967 -3.218 2.826 1.00 58.41 82 GLN A N 1
ATOM 631 C CA . GLN A 1 82 ? 18.106 -3.733 3.590 1.00 58.41 82 GLN A CA 1
ATOM 632 C C . GLN A 1 82 ? 18.970 -2.608 4.184 1.00 58.41 82 GLN A C 1
ATOM 634 O O . GLN A 1 82 ? 19.556 -2.788 5.250 1.00 58.41 82 GLN A O 1
ATOM 639 N N . LEU A 1 83 ? 19.037 -1.444 3.527 1.00 56.06 83 LEU A N 1
ATOM 640 C CA . LEU A 1 83 ? 19.743 -0.265 4.038 1.00 56.06 83 LEU A CA 1
ATOM 641 C C . LEU A 1 83 ? 18.945 0.455 5.135 1.00 56.06 83 LEU A C 1
ATOM 643 O O . LEU A 1 83 ? 19.515 0.777 6.174 1.00 56.06 83 LEU A O 1
ATOM 647 N N . LEU A 1 84 ? 17.634 0.638 4.953 1.00 52.75 84 LEU A N 1
ATOM 648 C CA . LEU A 1 84 ? 16.750 1.231 5.963 1.00 52.75 84 LEU A CA 1
ATOM 649 C C . LEU A 1 84 ? 16.674 0.373 7.237 1.00 52.75 84 LEU A C 1
ATOM 651 O O . LEU A 1 84 ? 16.797 0.905 8.340 1.00 52.75 84 LEU A O 1
ATOM 655 N N . GLU A 1 85 ? 16.555 -0.954 7.124 1.00 53.53 85 GLU A N 1
ATOM 656 C CA . GLU A 1 85 ? 16.606 -1.852 8.292 1.00 53.53 85 GLU A CA 1
ATOM 657 C C . GLU A 1 85 ? 17.964 -1.781 9.013 1.00 53.53 85 GLU A C 1
ATOM 659 O O . GLU A 1 85 ? 18.015 -1.802 10.244 1.00 53.53 85 GLU A O 1
ATOM 664 N N . ALA A 1 86 ? 19.068 -1.635 8.271 1.00 55.66 86 ALA A N 1
ATOM 665 C CA . ALA A 1 86 ? 20.403 -1.496 8.849 1.00 55.66 86 ALA A CA 1
ATOM 666 C C . ALA A 1 86 ? 20.631 -0.142 9.552 1.00 55.66 86 ALA A C 1
ATOM 668 O O . ALA A 1 86 ? 21.391 -0.080 10.521 1.00 55.66 86 ALA A O 1
ATOM 669 N N . GLU A 1 87 ? 19.985 0.934 9.095 1.00 51.03 87 GLU A N 1
ATOM 670 C CA . GLU A 1 87 ? 20.058 2.265 9.713 1.00 51.03 87 GLU A CA 1
ATOM 671 C C . GLU A 1 87 ? 19.150 2.400 10.940 1.00 51.03 87 GLU A C 1
ATOM 673 O O . GLU A 1 87 ? 19.527 3.064 11.904 1.00 51.03 87 GLU A O 1
ATOM 678 N N . THR A 1 88 ? 18.001 1.721 10.952 1.00 46.88 88 THR A N 1
ATOM 679 C CA . THR A 1 88 ? 17.033 1.783 12.064 1.00 46.88 88 THR A CA 1
ATOM 680 C C . THR A 1 88 ? 17.445 0.914 13.267 1.00 46.88 88 THR A C 1
A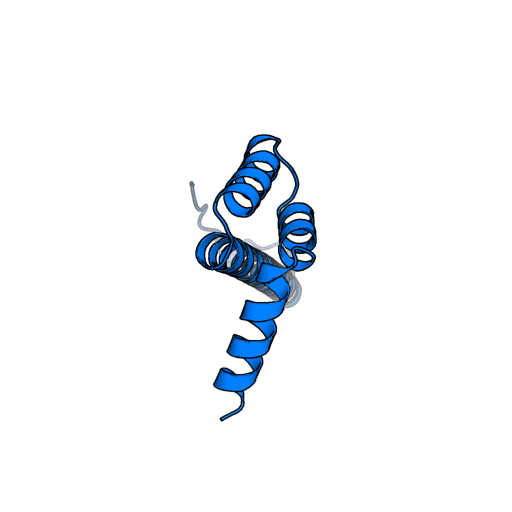TOM 682 O O . THR A 1 88 ? 16.863 1.022 14.342 1.00 46.88 88 THR A O 1
ATOM 685 N N . CYS A 1 89 ? 18.462 0.055 13.114 1.00 48.25 89 CYS A N 1
ATOM 686 C CA . CYS A 1 89 ? 18.975 -0.832 14.167 1.00 48.25 89 CYS A CA 1
ATOM 687 C C . CYS A 1 89 ? 20.251 -0.303 14.877 1.00 48.25 89 CYS A C 1
ATOM 689 O O . CYS A 1 89 ? 20.952 -1.080 15.534 1.00 48.25 89 CYS A O 1
ATOM 691 N N . ARG A 1 90 ? 20.565 0.997 14.748 1.00 41.03 90 ARG A N 1
ATOM 692 C CA . ARG A 1 90 ? 21.588 1.724 15.531 1.00 41.03 90 ARG A CA 1
ATOM 693 C C . ARG A 1 90 ? 20.952 2.669 16.540 1.00 41.03 90 ARG A C 1
ATOM 695 O O . ARG A 1 90 ? 21.578 2.841 17.609 1.00 41.03 90 ARG A O 1
#

Radius of gyration: 18.6 Å; Cα contacts (8 Å, |Δi|>4): 42; chains: 1; bounding box: 49×21×40 Å

Mean predicted aligned error: 9.86 Å

Nearest PDB structures (foldseek):
  7ard-assembly1_g  TM=3.529E-01  e=4.949E+00  Polytomella sp. Pringsheim 198.80

Solvent-accessible surface area (backbone atoms only — not comparable to full-atom values): 5271 Å² total; per-residue (Å²): 134,86,81,78,85,75,63,78,90,74,53,97,55,60,67,70,57,56,50,50,54,48,51,51,51,49,54,53,50,52,53,53,49,53,44,53,51,50,45,49,51,30,43,70,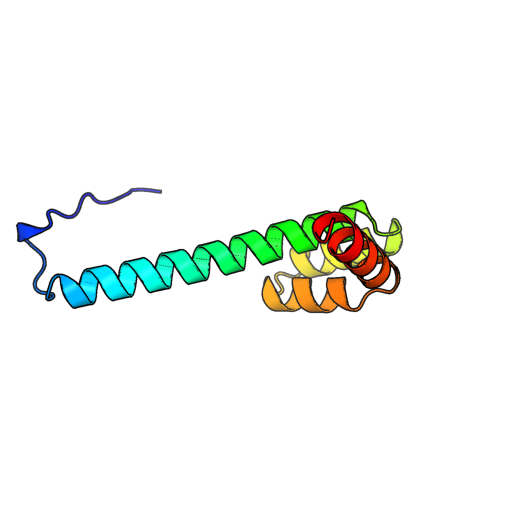65,31,57,70,71,56,31,50,50,54,51,48,42,58,74,72,63,54,54,68,69,57,48,34,54,59,44,48,72,33,80,52,27,47,56,51,51,60,50,52,57,62,62,75,74,114

pLDDT: mean 80.22, std 17.4, range [36.5, 96.75]